Protein AF-A0A852LY44-F1 (afdb_monomer_lite)

pLDDT: mean 73.93, std 18.22, range [36.53, 95.44]

Radius of gyration: 17.6 Å; chains: 1; bounding box: 35×56×34 Å

Structure (mmCIF, N/CA/C/O backbone):
data_AF-A0A852LY44-F1
#
_entry.id   AF-A0A852LY44-F1
#
loop_
_atom_site.group_PDB
_atom_site.id
_atom_site.type_symbol
_atom_site.label_atom_id
_atom_site.label_alt_id
_atom_site.label_comp_id
_atom_site.label_asym_id
_atom_site.label_entity_id
_atom_site.label_seq_id
_atom_site.pdbx_PDB_ins_code
_atom_site.Cartn_x
_atom_site.Cartn_y
_atom_site.Cartn_z
_atom_site.occupancy
_atom_site.B_iso_or_equiv
_atom_site.auth_seq_id
_atom_site.auth_comp_id
_atom_site.auth_asym_id
_atom_site.auth_atom_id
_atom_site.pdbx_PDB_model_num
ATOM 1 N N . THR A 1 1 ? 17.778 18.674 1.835 1.00 42.91 1 THR A N 1
ATOM 2 C CA . THR A 1 1 ? 18.190 17.299 1.497 1.00 42.91 1 THR A CA 1
ATOM 3 C C . THR A 1 1 ? 17.065 16.648 0.733 1.00 42.91 1 THR A C 1
ATOM 5 O O . THR A 1 1 ? 15.964 16.559 1.259 1.00 42.91 1 THR A O 1
ATOM 8 N N . TRP A 1 2 ? 17.324 16.359 -0.539 1.00 36.53 2 TRP A N 1
ATOM 9 C CA . TRP A 1 2 ? 16.391 15.842 -1.542 1.00 36.53 2 TRP A CA 1
ATOM 10 C C . TRP A 1 2 ? 15.726 14.538 -1.057 1.00 36.53 2 TRP A C 1
ATOM 12 O O . TRP A 1 2 ? 16.407 13.697 -0.472 1.00 36.53 2 TRP A O 1
ATOM 22 N N . ARG A 1 3 ? 14.400 14.409 -1.212 1.00 42.44 3 ARG A N 1
ATOM 23 C CA . ARG A 1 3 ? 13.598 13.264 -0.727 1.00 42.44 3 ARG A CA 1
ATOM 24 C C . ARG A 1 3 ? 13.373 12.176 -1.788 1.00 42.44 3 ARG A C 1
ATOM 26 O O . ARG A 1 3 ? 12.535 11.305 -1.584 1.00 42.44 3 ARG A O 1
ATOM 33 N N . ASP A 1 4 ? 14.156 12.167 -2.859 1.00 56.81 4 ASP A N 1
ATOM 34 C CA . ASP A 1 4 ? 14.191 11.069 -3.830 1.00 56.81 4 ASP A CA 1
ATOM 35 C C . ASP A 1 4 ? 15.088 9.921 -3.343 1.00 56.81 4 ASP A C 1
ATOM 37 O O . ASP A 1 4 ? 16.225 9.770 -3.784 1.00 56.81 4 ASP A O 1
ATOM 41 N N . ALA A 1 5 ? 14.617 9.109 -2.391 1.00 62.53 5 ALA A N 1
ATOM 42 C CA . ALA A 1 5 ? 15.386 7.930 -1.961 1.00 62.53 5 ALA A CA 1
ATOM 43 C C . ALA A 1 5 ? 14.561 6.684 -1.611 1.00 62.53 5 ALA A C 1
ATOM 45 O O . ALA A 1 5 ? 15.145 5.629 -1.364 1.00 62.53 5 ALA A O 1
ATOM 46 N N . PHE A 1 6 ? 13.227 6.764 -1.572 1.00 75.19 6 PHE A N 1
ATOM 47 C CA . PHE A 1 6 ? 12.412 5.650 -1.088 1.00 75.19 6 PHE A CA 1
ATOM 48 C C . PHE A 1 6 ? 11.620 5.004 -2.214 1.00 75.19 6 PHE A C 1
ATOM 50 O O . PHE A 1 6 ? 10.802 5.637 -2.873 1.00 75.19 6 PHE A O 1
ATOM 57 N N . LYS A 1 7 ? 11.873 3.710 -2.396 1.00 84.31 7 LYS A N 1
ATOM 58 C CA . LYS A 1 7 ? 11.099 2.835 -3.269 1.00 84.31 7 LYS A CA 1
ATOM 59 C C . LYS A 1 7 ? 9.624 2.786 -2.822 1.00 84.31 7 LYS A C 1
ATOM 61 O O . LYS A 1 7 ? 9.387 2.846 -1.611 1.00 84.31 7 LYS A O 1
ATOM 66 N N . PRO A 1 8 ? 8.641 2.654 -3.732 1.00 87.50 8 PRO A N 1
ATOM 67 C CA . PRO A 1 8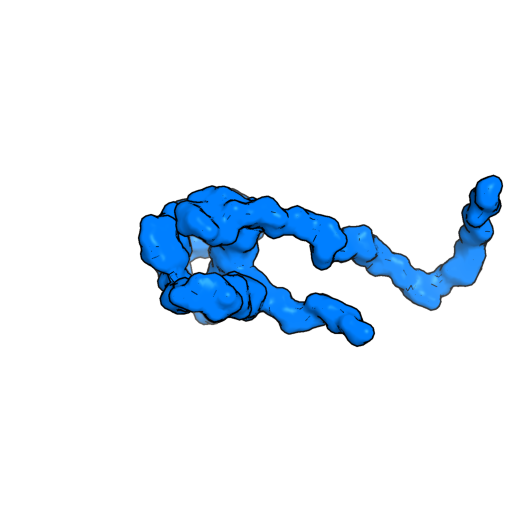 ? 7.230 2.469 -3.383 1.00 87.50 8 PRO A CA 1
ATOM 68 C C . PRO A 1 8 ? 6.976 1.484 -2.231 1.00 87.50 8 PRO A C 1
ATOM 70 O O . PRO A 1 8 ? 6.234 1.813 -1.305 1.00 87.50 8 PRO A O 1
ATOM 73 N N . THR A 1 9 ? 7.648 0.330 -2.208 1.00 90.31 9 THR A N 1
ATOM 74 C CA . THR A 1 9 ? 7.530 -0.645 -1.104 1.00 90.31 9 THR A CA 1
ATOM 75 C C . THR A 1 9 ? 7.960 -0.069 0.248 1.00 90.31 9 THR A C 1
ATOM 77 O O . THR A 1 9 ? 7.300 -0.298 1.261 1.00 90.31 9 THR A O 1
ATOM 80 N N . GLN A 1 10 ? 9.036 0.722 0.275 1.00 89.12 10 GLN A N 1
ATOM 81 C CA . GLN A 1 10 ? 9.545 1.398 1.474 1.00 89.12 10 GLN A CA 1
ATOM 82 C C . GLN A 1 10 ? 8.599 2.506 1.944 1.00 89.12 10 GLN A C 1
ATOM 84 O O . GLN A 1 10 ? 8.418 2.701 3.149 1.00 89.12 10 GLN A O 1
ATOM 89 N N . ILE A 1 11 ? 7.986 3.231 1.003 1.00 88.31 11 ILE A N 1
ATOM 90 C CA . ILE A 1 11 ? 6.979 4.250 1.313 1.00 88.31 11 ILE A CA 1
ATOM 91 C C . ILE A 1 11 ? 5.753 3.578 1.938 1.00 88.31 11 ILE A C 1
ATOM 93 O O . ILE A 1 11 ? 5.294 4.024 2.990 1.00 88.31 11 ILE A O 1
ATOM 97 N N . LEU A 1 12 ? 5.256 2.489 1.341 1.00 90.44 12 LEU A N 1
ATOM 98 C CA . LEU A 1 12 ? 4.101 1.754 1.854 1.00 90.44 12 LEU A CA 1
ATOM 99 C C . LEU A 1 12 ? 4.379 1.126 3.228 1.00 90.44 12 LEU A C 1
ATOM 101 O O . LEU A 1 12 ? 3.545 1.236 4.123 1.00 90.44 12 LEU A O 1
ATOM 105 N N . ASP A 1 13 ? 5.561 0.545 3.442 1.00 91.56 13 ASP A N 1
ATOM 106 C CA . ASP A 1 13 ? 5.983 0.030 4.753 1.00 91.56 13 ASP A CA 1
ATOM 107 C C . ASP A 1 13 ? 6.032 1.142 5.816 1.00 91.56 13 ASP A C 1
ATOM 109 O O . ASP A 1 13 ? 5.464 1.007 6.903 1.00 91.56 13 ASP A O 1
ATOM 113 N N . SER A 1 14 ? 6.633 2.287 5.479 1.00 89.31 14 SER A N 1
ATOM 114 C CA . SER A 1 14 ? 6.689 3.452 6.369 1.00 89.31 14 SER A CA 1
ATOM 115 C C . SER A 1 14 ? 5.292 3.978 6.705 1.00 89.31 14 SER A C 1
ATOM 117 O O . SER A 1 14 ? 5.029 4.388 7.839 1.00 89.31 14 SER A O 1
ATOM 119 N N . LEU A 1 15 ? 4.384 3.950 5.729 1.00 89.12 15 LEU A N 1
ATOM 120 C CA . LEU A 1 15 ? 2.998 4.358 5.896 1.00 89.12 15 LEU A CA 1
ATOM 121 C C . LEU A 1 15 ? 2.232 3.394 6.808 1.00 89.12 15 LEU A C 1
ATOM 123 O O . LEU A 1 15 ? 1.527 3.852 7.707 1.00 89.12 15 LEU A O 1
ATOM 127 N N . CYS A 1 16 ? 2.421 2.083 6.643 1.00 91.50 16 CYS A N 1
ATOM 128 C CA . CYS A 1 16 ? 1.843 1.076 7.532 1.00 91.50 16 CYS A CA 1
ATOM 129 C C . CYS A 1 16 ? 2.334 1.283 8.972 1.00 91.50 16 CYS A C 1
ATOM 131 O O . CYS A 1 16 ? 1.524 1.431 9.885 1.00 91.50 16 CYS A O 1
ATOM 133 N N . LYS A 1 17 ? 3.651 1.434 9.169 1.00 90.19 17 LYS A N 1
ATOM 134 C CA . LYS A 1 17 ? 4.258 1.697 10.486 1.00 90.19 17 LYS A CA 1
ATOM 135 C C . LYS A 1 17 ? 3.708 2.958 11.150 1.00 90.19 17 LYS A C 1
ATOM 137 O O . LYS A 1 17 ? 3.349 2.922 12.326 1.00 90.19 17 LYS A O 1
ATOM 142 N N . LYS A 1 18 ? 3.602 4.065 10.406 1.00 88.06 18 LYS A N 1
ATOM 143 C CA . LYS A 1 18 ? 3.086 5.346 10.918 1.00 88.06 18 LYS A CA 1
ATOM 144 C C . LYS A 1 18 ? 1.638 5.245 11.407 1.00 88.06 18 LYS A C 1
ATOM 146 O O . LYS A 1 18 ? 1.276 5.924 12.360 1.00 88.06 18 LYS A O 1
ATOM 151 N N . ASN A 1 19 ? 0.836 4.403 10.762 1.00 87.75 19 ASN A N 1
ATOM 152 C CA . ASN A 1 19 ? -0.567 4.178 11.106 1.00 87.75 19 ASN A CA 1
ATOM 153 C C . ASN A 1 19 ? -0.773 2.979 12.054 1.00 87.75 19 ASN A C 1
ATOM 155 O O . ASN A 1 19 ? -1.913 2.597 12.303 1.00 87.75 19 ASN A O 1
ATOM 159 N N . SER A 1 20 ? 0.310 2.387 12.580 1.00 91.69 20 SER A N 1
ATOM 160 C CA . SER A 1 20 ? 0.274 1.177 13.419 1.00 91.69 20 SER A CA 1
ATOM 161 C C . SER A 1 20 ? -0.433 -0.014 12.755 1.00 91.69 20 SER A C 1
ATOM 163 O O . SER A 1 20 ? -1.071 -0.821 13.427 1.00 91.69 20 SER A O 1
ATOM 165 N N . LEU A 1 21 ?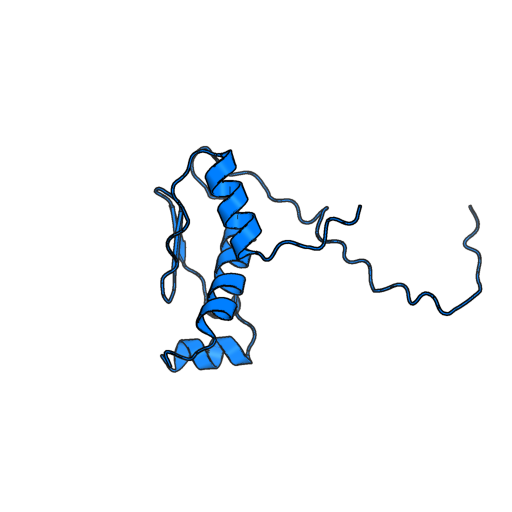 -0.301 -0.123 11.434 1.00 91.31 21 LEU A N 1
ATOM 166 C CA . LEU A 1 21 ? -0.825 -1.221 10.629 1.00 91.31 21 LEU A CA 1
ATOM 167 C C . LEU A 1 21 ? 0.223 -2.334 10.476 1.00 91.31 21 LEU A C 1
ATOM 169 O O . LEU A 1 21 ? 1.427 -2.046 10.473 1.00 91.31 21 LEU A O 1
ATOM 173 N N . PRO A 1 22 ? -0.206 -3.597 10.301 1.00 92.94 22 PRO A N 1
ATOM 174 C CA . PRO A 1 22 ? 0.693 -4.670 9.893 1.00 92.94 22 PRO A CA 1
ATOM 175 C C . PRO A 1 22 ? 1.338 -4.364 8.532 1.00 92.94 22 PRO A C 1
ATOM 177 O O . PRO A 1 22 ? 0.792 -3.611 7.723 1.00 92.94 22 PRO A O 1
ATOM 180 N N . ALA A 1 23 ? 2.502 -4.966 8.278 1.00 92.38 23 ALA A N 1
ATOM 181 C CA . ALA A 1 23 ? 3.171 -4.855 6.985 1.00 92.38 23 ALA A CA 1
ATOM 182 C C . ALA A 1 23 ? 2.266 -5.364 5.849 1.00 92.38 23 ALA A C 1
ATOM 184 O O . ALA A 1 23 ? 1.498 -6.311 6.034 1.00 92.38 23 ALA A O 1
ATOM 185 N N . ALA A 1 24 ? 2.373 -4.730 4.680 1.00 93.88 24 ALA A N 1
ATOM 186 C CA . ALA A 1 24 ? 1.607 -5.114 3.502 1.00 93.88 24 ALA A CA 1
ATOM 187 C C . ALA A 1 24 ? 1.968 -6.541 3.047 1.00 93.88 24 ALA A C 1
ATOM 189 O O . ALA A 1 24 ? 3.145 -6.878 2.911 1.00 93.88 24 ALA A O 1
ATOM 190 N N . ASP A 1 25 ? 0.950 -7.363 2.796 1.00 94.00 25 ASP A N 1
ATOM 191 C CA . ASP A 1 25 ? 1.091 -8.725 2.277 1.00 94.00 25 ASP A CA 1
ATOM 192 C C . ASP A 1 25 ? 0.973 -8.683 0.751 1.00 94.00 25 ASP A C 1
ATOM 194 O O . ASP A 1 25 ? -0.105 -8.425 0.206 1.00 94.00 25 ASP A O 1
ATOM 198 N N . TYR A 1 26 ? 2.095 -8.891 0.064 1.00 91.19 26 TYR A N 1
ATOM 199 C CA . TYR A 1 26 ? 2.166 -8.881 -1.395 1.00 91.19 26 TYR A CA 1
ATOM 200 C C . TYR A 1 26 ? 1.869 -10.272 -1.941 1.00 91.19 26 TYR A C 1
ATOM 202 O O . TYR A 1 26 ? 2.611 -11.229 -1.720 1.00 91.19 26 TYR A O 1
ATOM 210 N N . ARG A 1 27 ? 0.790 -10.381 -2.710 1.00 88.69 27 ARG A N 1
ATOM 211 C CA . ARG A 1 27 ? 0.415 -11.598 -3.431 1.00 88.69 27 ARG A CA 1
ATOM 212 C C . ARG A 1 27 ? 0.581 -11.377 -4.924 1.00 88.69 27 ARG A C 1
ATOM 214 O O . ARG A 1 27 ? 0.994 -10.310 -5.374 1.00 88.69 27 ARG A O 1
ATOM 221 N N . ARG A 1 28 ? 0.302 -12.411 -5.717 1.00 82.69 28 ARG A N 1
ATOM 222 C CA . ARG A 1 28 ? 0.501 -12.369 -7.173 1.00 82.69 28 ARG A CA 1
ATOM 223 C C . ARG A 1 28 ? -0.298 -11.238 -7.840 1.00 82.69 28 ARG A C 1
ATOM 225 O O . ARG A 1 28 ? 0.270 -10.484 -8.618 1.00 82.69 28 ARG A O 1
ATOM 232 N N . GLU A 1 29 ? -1.576 -11.105 -7.495 1.00 86.00 29 GLU A N 1
ATOM 233 C CA . GLU A 1 29 ? -2.526 -10.186 -8.152 1.00 86.00 29 GLU A CA 1
ATOM 234 C C . GLU A 1 29 ? -3.135 -9.163 -7.183 1.00 86.00 29 GLU A C 1
ATOM 236 O O . GLU A 1 29 ? -3.984 -8.355 -7.554 1.00 86.00 29 GLU A O 1
ATOM 241 N N . GLU A 1 30 ? -2.735 -9.196 -5.914 1.00 91.44 30 GLU A N 1
ATOM 242 C CA . GLU A 1 30 ? -3.310 -8.338 -4.886 1.00 91.44 30 GLU A CA 1
ATOM 243 C C . GLU A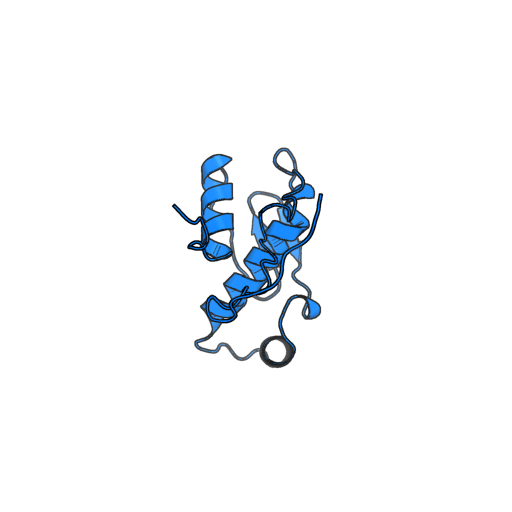 1 30 ? -2.282 -7.962 -3.822 1.00 91.44 30 GLU A C 1
ATOM 245 O O . GLU A 1 30 ? -1.294 -8.665 -3.608 1.00 91.44 30 GLU A O 1
ATOM 250 N N . VAL A 1 31 ? -2.547 -6.856 -3.135 1.00 94.44 31 VAL A N 1
ATOM 251 C CA . VAL A 1 31 ? -1.843 -6.466 -1.915 1.00 94.44 31 VAL A CA 1
ATOM 252 C C . VAL A 1 31 ? -2.864 -6.300 -0.811 1.00 94.44 31 VAL A C 1
ATOM 254 O O . VAL A 1 31 ? -3.852 -5.579 -0.971 1.00 94.44 31 VAL A O 1
ATOM 257 N N . LYS A 1 32 ? -2.628 -6.950 0.324 1.00 95.44 32 LYS A N 1
ATOM 258 C CA . LYS A 1 32 ? -3.454 -6.771 1.513 1.00 95.44 32 LYS A CA 1
ATOM 259 C C . LYS A 1 32 ? -2.753 -5.837 2.491 1.00 95.44 32 LYS A C 1
ATOM 261 O O . LYS A 1 32 ? -1.622 -6.091 2.895 1.00 95.44 32 LYS A O 1
ATOM 266 N N . VAL A 1 33 ? -3.456 -4.787 2.902 1.00 94.75 33 VAL A N 1
ATOM 267 C CA . VAL A 1 33 ? -3.037 -3.884 3.977 1.00 94.75 33 VAL A CA 1
ATOM 268 C C . VAL A 1 33 ? -4.118 -3.908 5.044 1.00 94.75 33 VAL A C 1
ATOM 270 O O . VAL A 1 33 ? -5.243 -3.469 4.808 1.00 94.75 33 VAL A O 1
ATOM 273 N N . ASP A 1 34 ? -3.782 -4.453 6.212 1.00 91.69 34 ASP A N 1
ATOM 274 C CA . ASP A 1 34 ? -4.726 -4.644 7.316 1.00 91.69 34 ASP A CA 1
ATOM 275 C C . ASP A 1 34 ? -6.004 -5.392 6.866 1.00 91.69 34 ASP A C 1
ATOM 277 O O . ASP A 1 34 ? -5.915 -6.547 6.438 1.00 91.69 34 ASP A O 1
ATOM 281 N N . ASN A 1 35 ? -7.183 -4.763 6.914 1.00 89.38 35 ASN A N 1
ATOM 282 C CA . ASN A 1 35 ? -8.449 -5.344 6.458 1.00 89.38 35 ASN A CA 1
ATOM 283 C C . ASN A 1 35 ? -8.860 -4.956 5.017 1.00 89.38 35 ASN A C 1
ATOM 285 O O . ASN A 1 35 ? -9.952 -5.307 4.569 1.00 89.38 35 ASN A O 1
ATOM 289 N N . LYS A 1 36 ? -8.015 -4.234 4.269 1.00 92.69 36 LYS A N 1
ATOM 290 C CA . LYS A 1 36 ? -8.271 -3.845 2.871 1.00 92.69 36 LYS A CA 1
ATOM 291 C C . LYS A 1 36 ? -7.426 -4.694 1.921 1.00 92.69 36 LYS A C 1
ATOM 293 O O . LYS A 1 36 ? -6.232 -4.891 2.131 1.00 92.69 36 LYS A O 1
ATOM 298 N N . ILE A 1 37 ? -8.056 -5.175 0.852 1.00 95.25 37 ILE A N 1
ATOM 299 C CA . ILE A 1 37 ? -7.394 -5.886 -0.246 1.00 95.25 37 ILE A CA 1
ATOM 300 C C . ILE A 1 37 ? -7.464 -5.004 -1.492 1.00 95.25 37 ILE A C 1
ATOM 302 O O . ILE A 1 37 ? -8.554 -4.621 -1.924 1.00 95.25 37 ILE A O 1
ATOM 306 N N . PHE A 1 38 ? -6.305 -4.701 -2.065 1.00 93.38 38 PHE A N 1
ATOM 307 C CA . PHE A 1 38 ? -6.153 -3.998 -3.332 1.00 93.38 38 PHE A CA 1
ATOM 308 C C . PHE A 1 38 ? -5.894 -5.020 -4.428 1.00 93.38 38 PHE A C 1
ATOM 310 O O . PHE A 1 38 ? -4.847 -5.661 -4.437 1.00 93.38 38 PHE A O 1
ATOM 317 N N . LYS A 1 39 ? -6.843 -5.180 -5.351 1.00 93.44 39 LYS A N 1
ATOM 318 C CA . LYS A 1 39 ? -6.639 -5.990 -6.556 1.00 93.44 39 LYS A CA 1
ATOM 319 C C . LYS A 1 39 ? -5.829 -5.161 -7.542 1.00 93.44 39 LYS A C 1
ATOM 321 O O . LYS A 1 39 ? -6.309 -4.114 -7.967 1.00 93.44 39 LYS A O 1
ATOM 326 N N . VAL A 1 40 ? -4.615 -5.607 -7.849 1.00 90.12 40 VAL A N 1
ATOM 327 C CA . VAL A 1 40 ? -3.690 -4.893 -8.729 1.00 90.12 40 VAL A CA 1
ATOM 328 C C . VAL A 1 40 ? -3.930 -5.384 -10.157 1.00 90.12 40 VAL A C 1
ATOM 330 O O . VAL A 1 40 ? -3.628 -6.541 -10.459 1.00 90.12 40 VAL A O 1
ATOM 333 N N . PRO A 1 41 ? -4.503 -4.552 -11.039 1.00 87.31 41 PRO A N 1
ATOM 334 C CA . PRO A 1 41 ? -4.765 -4.956 -12.409 1.00 87.31 41 PRO A CA 1
ATOM 335 C C . PRO A 1 41 ? -3.454 -5.084 -13.207 1.00 87.31 41 PRO A C 1
ATOM 337 O O . PRO A 1 41 ? -2.462 -4.428 -12.885 1.00 87.31 41 PRO A O 1
ATOM 340 N N . PRO A 1 42 ? -3.426 -5.888 -14.286 1.00 80.56 42 PRO A N 1
ATOM 341 C CA . PRO A 1 42 ? -2.234 -6.047 -15.121 1.00 80.56 42 PRO A CA 1
ATOM 342 C C . PRO A 1 42 ? -1.794 -4.737 -15.796 1.00 80.56 42 PRO A C 1
ATOM 344 O O . PRO A 1 42 ? -0.620 -4.591 -16.113 1.00 80.56 42 PRO A O 1
ATOM 347 N N . GLU A 1 43 ? -2.708 -3.780 -15.980 1.00 82.19 43 GLU A N 1
ATOM 348 C CA . GLU A 1 43 ? -2.417 -2.434 -16.498 1.00 82.19 43 GLU A CA 1
ATOM 349 C C . GLU A 1 43 ? -1.596 -1.558 -15.536 1.00 82.19 43 GLU A C 1
ATOM 351 O O . GLU A 1 43 ? -1.022 -0.562 -15.964 1.00 82.19 43 GLU A O 1
ATOM 356 N N . ALA A 1 44 ? -1.492 -1.935 -14.254 1.00 81.62 44 ALA A N 1
ATOM 357 C CA . ALA A 1 44 ? -0.620 -1.263 -13.289 1.00 81.62 44 ALA A CA 1
ATOM 358 C C . ALA A 1 44 ? 0.868 -1.627 -13.469 1.00 81.62 44 ALA A C 1
ATOM 360 O O . ALA A 1 44 ? 1.735 -1.056 -12.807 1.00 81.62 44 ALA A O 1
ATOM 361 N N . PHE A 1 45 ? 1.172 -2.579 -14.355 1.00 80.81 45 PHE A N 1
ATOM 362 C CA . PHE A 1 45 ? 2.525 -3.012 -14.683 1.00 80.81 45 PHE A CA 1
ATOM 363 C C . PHE A 1 45 ? 2.925 -2.496 -16.074 1.00 80.81 45 PHE A C 1
ATOM 365 O O . PHE A 1 45 ? 2.079 -2.431 -16.969 1.00 80.81 45 PHE A O 1
ATOM 372 N N . PRO A 1 46 ? 4.212 -2.180 -16.314 1.00 76.38 46 PRO A N 1
ATOM 373 C CA . PRO A 1 46 ? 4.696 -1.871 -17.657 1.00 76.38 46 PRO A CA 1
ATOM 374 C C . PRO A 1 46 ? 4.462 -3.064 -18.593 1.00 76.38 46 PRO A C 1
ATOM 376 O O . PRO A 1 46 ? 4.439 -4.211 -18.147 1.00 76.38 46 PRO A O 1
ATOM 379 N N . GLU A 1 47 ? 4.313 -2.812 -19.895 1.00 72.31 47 GLU A N 1
ATOM 380 C CA . GLU A 1 47 ? 3.898 -3.816 -20.894 1.00 72.31 47 GLU A CA 1
ATOM 381 C C . GLU A 1 47 ? 4.743 -5.108 -20.838 1.00 72.31 47 GLU A C 1
ATOM 383 O O . GLU A 1 47 ? 4.219 -6.224 -20.875 1.00 72.31 47 GLU A O 1
ATOM 388 N N . GLU A 1 48 ? 6.052 -4.967 -20.616 1.00 66.06 48 GLU A N 1
ATOM 389 C CA . GLU A 1 48 ? 6.996 -6.072 -20.411 1.00 66.06 48 GLU A CA 1
ATOM 390 C C . GLU A 1 48 ? 6.729 -6.915 -19.148 1.00 66.06 48 GLU A C 1
ATOM 392 O O . GLU A 1 48 ? 6.939 -8.129 -19.138 1.00 66.06 48 GLU A O 1
ATOM 397 N N . ALA A 1 49 ? 6.276 -6.299 -18.056 1.00 65.81 49 ALA A N 1
ATOM 398 C CA . ALA A 1 49 ? 5.945 -6.962 -16.797 1.00 65.81 49 ALA A CA 1
ATOM 399 C C . ALA A 1 49 ? 4.519 -7.527 -16.824 1.00 65.81 49 ALA A C 1
ATOM 401 O O . ALA A 1 49 ? 4.296 -8.640 -16.351 1.00 65.81 49 ALA A O 1
ATOM 402 N N . ALA A 1 50 ? 3.580 -6.850 -17.487 1.00 65.75 50 ALA A N 1
ATOM 403 C CA . ALA A 1 50 ? 2.221 -7.343 -17.688 1.00 65.75 50 ALA A CA 1
ATOM 404 C C . ALA A 1 50 ? 2.203 -8.689 -18.441 1.00 65.75 50 ALA A C 1
ATOM 406 O O . ALA A 1 50 ? 1.481 -9.618 -18.065 1.00 65.75 50 ALA A O 1
ATOM 407 N N . VAL A 1 51 ? 3.052 -8.845 -19.468 1.00 62.59 51 VAL A N 1
ATOM 408 C CA . VAL A 1 51 ? 3.202 -10.118 -20.199 1.00 62.59 51 VAL A CA 1
ATOM 409 C C . VAL A 1 51 ? 3.820 -11.213 -19.319 1.00 62.59 51 VAL A C 1
ATOM 411 O O . VAL A 1 51 ? 3.395 -12.368 -19.409 1.00 62.59 51 VAL A O 1
ATOM 414 N N . ARG A 1 52 ? 4.783 -10.876 -18.447 1.00 63.22 52 ARG A N 1
ATOM 415 C CA . ARG A 1 52 ? 5.394 -11.815 -17.482 1.00 63.22 52 ARG A CA 1
ATOM 416 C C . ARG A 1 52 ? 4.389 -12.291 -16.435 1.00 63.22 52 ARG A C 1
ATOM 418 O O . ARG A 1 52 ? 4.264 -13.498 -16.230 1.00 63.22 52 ARG A O 1
ATOM 425 N N . ASN A 1 53 ? 3.612 -11.372 -15.863 1.00 59.81 53 ASN A N 1
ATOM 426 C CA . ASN A 1 53 ? 2.560 -11.686 -14.898 1.00 59.81 53 ASN A CA 1
ATOM 427 C C . ASN A 1 53 ? 1.520 -12.640 -15.520 1.00 59.81 53 ASN A C 1
ATOM 429 O O . ASN A 1 53 ? 1.222 -13.704 -14.973 1.00 59.81 53 ASN A O 1
ATOM 433 N N . LYS A 1 54 ? 1.094 -12.364 -16.762 1.00 60.94 54 LYS A N 1
ATOM 434 C CA . LYS A 1 54 ? 0.173 -13.234 -17.515 1.00 60.94 54 LYS A CA 1
ATOM 435 C C . LYS A 1 54 ? 0.732 -14.637 -17.781 1.00 60.94 54 LYS A C 1
ATOM 437 O O . LYS A 1 54 ? -0.028 -15.602 -17.850 1.00 60.94 54 LYS A O 1
ATOM 442 N N . ARG A 1 55 ? 2.053 -14.762 -17.945 1.00 60.94 55 ARG A N 1
ATOM 443 C CA . ARG A 1 55 ? 2.744 -16.040 -18.184 1.00 60.94 55 ARG A CA 1
ATOM 444 C C . ARG A 1 55 ? 3.022 -16.836 -16.904 1.00 60.94 55 ARG A C 1
ATOM 446 O O . ARG A 1 55 ? 3.508 -17.955 -17.021 1.00 60.94 55 ARG A O 1
ATOM 453 N N . GLN A 1 56 ? 2.681 -16.313 -15.720 1.00 56.75 56 GLN A N 1
ATOM 454 C CA . GLN A 1 56 ? 2.855 -16.988 -14.422 1.00 56.75 56 GLN A CA 1
ATOM 455 C C . GLN A 1 56 ? 4.286 -17.496 -14.181 1.00 56.75 56 GLN A C 1
ATOM 457 O O . GLN A 1 56 ? 4.489 -18.522 -13.530 1.00 56.75 56 GLN A O 1
ATOM 462 N N . VAL A 1 57 ? 5.286 -16.791 -14.710 1.00 59.31 57 VAL A N 1
ATOM 463 C CA . VAL A 1 57 ? 6.691 -17.126 -14.472 1.00 59.31 57 VAL A CA 1
ATOM 464 C C . VAL A 1 57 ? 7.113 -16.533 -13.130 1.00 59.31 57 VAL A C 1
ATOM 466 O O . VAL A 1 57 ? 7.087 -15.320 -12.944 1.00 59.31 57 VAL A O 1
ATOM 469 N N . ALA A 1 58 ? 7.440 -17.396 -12.166 1.00 54.94 58 ALA A N 1
ATOM 470 C CA . ALA A 1 58 ? 8.081 -16.986 -10.921 1.00 54.94 58 ALA A CA 1
ATOM 471 C C . ALA A 1 58 ? 9.548 -16.669 -11.238 1.00 54.94 58 ALA A C 1
ATOM 473 O O . ALA A 1 58 ? 10.400 -17.553 -11.210 1.00 54.94 58 ALA A O 1
ATOM 474 N N . ASP A 1 59 ? 9.793 -15.433 -11.657 1.00 56.06 59 ASP A N 1
ATOM 475 C CA . ASP A 1 59 ? 11.107 -14.931 -12.044 1.00 56.06 59 ASP A CA 1
ATOM 476 C C . ASP A 1 59 ? 11.766 -14.164 -10.887 1.00 56.06 59 ASP A C 1
ATOM 478 O O . ASP A 1 59 ? 11.096 -13.673 -9.974 1.00 56.06 59 ASP A O 1
ATOM 482 N N . GLU A 1 60 ? 13.089 -14.026 -10.950 1.00 58.12 60 GLU A N 1
ATOM 483 C CA . GLU A 1 60 ? 13.939 -13.319 -9.978 1.00 58.12 60 GLU A CA 1
ATOM 484 C C . GLU A 1 60 ? 13.534 -11.842 -9.780 1.00 58.12 60 GLU A C 1
ATOM 486 O O . GLU A 1 60 ? 13.923 -11.191 -8.810 1.00 58.12 60 GLU A O 1
ATOM 491 N N . ASN A 1 61 ? 12.699 -11.317 -10.677 1.00 60.38 61 ASN A N 1
ATOM 492 C CA . ASN A 1 61 ? 12.184 -9.957 -10.687 1.00 60.38 61 ASN A CA 1
ATOM 493 C C . ASN A 1 61 ? 11.021 -9.687 -9.704 1.00 60.38 61 ASN A C 1
ATOM 495 O O . ASN A 1 61 ? 10.484 -8.580 -9.707 1.00 60.38 61 ASN A O 1
ATOM 499 N N . TRP A 1 62 ? 10.652 -10.638 -8.835 1.00 64.00 62 TRP A N 1
ATOM 500 C CA . TRP A 1 62 ? 9.551 -10.493 -7.862 1.00 64.00 62 TRP A CA 1
ATOM 501 C C . TRP A 1 62 ? 9.595 -9.171 -7.067 1.00 64.00 62 TRP A C 1
ATOM 503 O O . TRP A 1 62 ? 8.565 -8.539 -6.843 1.00 64.00 62 TRP A O 1
ATOM 513 N N . SER A 1 63 ? 10.792 -8.689 -6.707 1.00 67.12 63 SER A N 1
ATOM 514 C CA . SER A 1 63 ? 10.949 -7.400 -6.016 1.00 67.12 63 SER A CA 1
ATOM 515 C C . SER A 1 63 ? 10.522 -6.192 -6.850 1.00 67.12 63 SER A C 1
ATOM 517 O O . SER A 1 63 ? 10.062 -5.210 -6.284 1.00 67.12 63 SER A O 1
ATOM 519 N N . VAL A 1 64 ? 10.668 -6.234 -8.174 1.00 72.12 64 VAL A N 1
ATOM 520 C CA . VAL A 1 64 ? 10.221 -5.155 -9.065 1.00 72.12 64 VAL A CA 1
ATOM 521 C C . VAL A 1 64 ? 8.705 -5.208 -9.231 1.00 72.12 64 VAL A C 1
ATOM 523 O O . VAL A 1 64 ? 8.069 -4.160 -9.259 1.00 72.12 64 VAL A O 1
ATOM 526 N N . ASP A 1 65 ? 8.096 -6.394 -9.287 1.00 81.56 65 ASP A N 1
ATOM 527 C CA . ASP A 1 65 ? 6.634 -6.528 -9.287 1.00 81.56 65 ASP A CA 1
ATOM 528 C C . ASP A 1 65 ? 6.013 -5.956 -8.005 1.00 81.56 65 ASP A C 1
ATOM 530 O O . ASP A 1 65 ? 5.000 -5.257 -8.064 1.00 81.56 65 ASP A O 1
ATOM 534 N N . ASP A 1 66 ? 6.647 -6.179 -6.854 1.00 88.69 66 ASP A N 1
ATOM 535 C CA . ASP A 1 66 ? 6.190 -5.623 -5.580 1.00 88.69 66 ASP A CA 1
ATOM 536 C C . ASP A 1 66 ? 6.282 -4.087 -5.535 1.00 88.69 66 ASP A C 1
ATOM 538 O O . ASP A 1 66 ? 5.406 -3.452 -4.948 1.00 88.69 66 ASP A O 1
ATOM 542 N N . GLU A 1 67 ? 7.246 -3.464 -6.227 1.00 89.12 67 GLU A N 1
ATOM 543 C CA . GLU A 1 67 ? 7.278 -2.000 -6.384 1.00 89.12 67 GLU A CA 1
ATOM 544 C C . GLU A 1 67 ? 6.062 -1.465 -7.145 1.00 89.12 67 GLU A C 1
ATOM 546 O O . GLU A 1 67 ? 5.451 -0.484 -6.720 1.00 89.12 67 GLU A O 1
ATOM 551 N N . HIS A 1 68 ? 5.671 -2.120 -8.240 1.00 88.31 68 HIS A N 1
ATOM 552 C CA . HIS A 1 68 ? 4.503 -1.710 -9.027 1.00 88.31 68 HIS A CA 1
ATOM 553 C C . HIS A 1 68 ? 3.206 -1.890 -8.235 1.00 88.31 68 HIS A C 1
ATOM 555 O O . HIS A 1 68 ? 2.349 -1.005 -8.212 1.00 88.31 68 HIS A O 1
ATOM 561 N N . LYS A 1 69 ? 3.086 -3.006 -7.511 1.00 91.81 69 LYS A N 1
ATOM 562 C CA . LY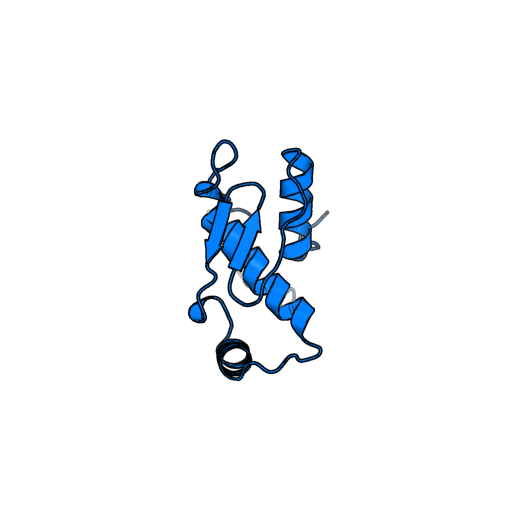S A 1 69 ? 1.950 -3.254 -6.621 1.00 91.81 69 LYS A CA 1
ATOM 563 C C . LYS A 1 69 ? 1.882 -2.231 -5.485 1.00 91.81 69 LYS A C 1
ATOM 565 O O . LYS A 1 69 ? 0.807 -1.710 -5.200 1.00 91.81 69 LYS A O 1
ATOM 570 N N . ALA A 1 70 ? 3.011 -1.917 -4.850 1.00 91.69 70 ALA A N 1
ATOM 571 C CA . ALA A 1 70 ? 3.073 -0.910 -3.796 1.00 91.69 70 ALA A CA 1
ATOM 572 C C . ALA A 1 70 ? 2.682 0.474 -4.324 1.00 91.69 70 ALA A C 1
ATOM 574 O O . ALA A 1 70 ? 1.916 1.183 -3.676 1.00 91.69 70 ALA A O 1
ATOM 575 N N . LEU A 1 71 ? 3.160 0.841 -5.517 1.00 90.19 71 LEU A N 1
ATOM 576 C CA . LEU A 1 71 ? 2.796 2.095 -6.169 1.00 90.19 71 LEU A CA 1
ATOM 577 C C . LEU A 1 71 ? 1.285 2.186 -6.408 1.00 90.19 71 LEU A C 1
ATOM 579 O O . LEU A 1 71 ? 0.685 3.205 -6.069 1.00 90.19 71 LEU A O 1
ATOM 583 N N . TYR A 1 72 ? 0.669 1.112 -6.910 1.00 91.00 72 TYR A N 1
ATOM 584 C CA . TYR A 1 72 ? -0.781 1.041 -7.090 1.00 91.00 72 TYR A CA 1
ATOM 585 C C . TYR A 1 72 ? -1.525 1.252 -5.763 1.00 91.00 72 TYR A C 1
ATOM 587 O O . TYR A 1 72 ? -2.425 2.083 -5.675 1.00 91.00 72 TYR A O 1
ATOM 595 N N . VAL A 1 73 ? -1.108 0.574 -4.688 1.00 92.44 73 VAL A N 1
ATOM 596 C CA . VAL A 1 73 ? -1.708 0.763 -3.355 1.00 92.44 73 VAL A CA 1
ATOM 597 C C . VAL A 1 73 ? -1.568 2.203 -2.867 1.00 92.44 73 VAL A C 1
ATOM 599 O O . VAL A 1 73 ? -2.514 2.746 -2.308 1.00 92.44 73 VAL A O 1
ATOM 602 N N . LEU A 1 74 ? -0.414 2.839 -3.077 1.00 90.00 74 LEU A N 1
ATOM 603 C CA . LEU A 1 74 ? -0.198 4.232 -2.682 1.00 90.00 74 LEU A CA 1
ATOM 604 C C . LEU A 1 74 ? -1.116 5.186 -3.463 1.00 90.00 74 LEU A C 1
ATOM 606 O O . LEU A 1 74 ? -1.725 6.074 -2.871 1.00 90.00 74 LEU A O 1
ATOM 610 N N . GLN A 1 75 ? -1.282 4.981 -4.771 1.00 87.44 75 GLN A N 1
ATOM 611 C CA . GLN A 1 75 ? -2.209 5.774 -5.591 1.00 87.44 75 GLN A CA 1
ATOM 612 C C . GLN A 1 75 ? -3.668 5.620 -5.138 1.00 87.44 75 GLN A C 1
ATOM 614 O O . GLN A 1 75 ? -4.435 6.575 -5.207 1.00 87.44 75 GLN A O 1
ATOM 619 N N . HIS A 1 76 ? -4.020 4.442 -4.624 1.00 89.69 76 HIS A N 1
ATOM 620 C CA . HIS A 1 76 ? -5.359 4.090 -4.154 1.00 89.69 76 HIS A CA 1
ATOM 621 C C . HIS A 1 76 ? -5.510 4.157 -2.627 1.00 89.69 76 HIS A C 1
ATOM 623 O O . HIS A 1 76 ? -6.503 3.684 -2.069 1.00 89.69 76 HIS A O 1
ATOM 629 N N . TRP A 1 77 ? -4.549 4.759 -1.921 1.00 90.81 77 TRP A N 1
ATOM 630 C CA . TRP A 1 77 ? -4.527 4.749 -0.457 1.00 90.81 77 TRP A CA 1
ATOM 631 C C . TRP A 1 77 ? -5.768 5.402 0.159 1.00 90.81 77 TRP A C 1
ATOM 633 O O . TRP A 1 77 ? -6.197 5.008 1.240 1.00 90.81 77 TRP A O 1
ATOM 643 N N . GLU A 1 78 ? -6.389 6.356 -0.539 1.00 87.06 78 GLU A N 1
ATOM 644 C CA . GLU A 1 78 ? -7.640 6.997 -0.120 1.00 87.06 78 GLU A CA 1
ATOM 645 C C . GLU A 1 78 ? -8.796 6.014 0.121 1.00 87.06 78 GLU A C 1
ATOM 647 O O . GLU A 1 78 ? -9.706 6.317 0.887 1.00 87.06 78 GLU A O 1
ATOM 652 N N . GLU A 1 79 ? -8.728 4.805 -0.441 1.00 89.19 79 GLU A N 1
ATOM 653 C CA . GLU A 1 79 ? -9.711 3.748 -0.217 1.00 89.19 79 GLU A CA 1
ATOM 654 C C . GLU A 1 79 ? -9.522 2.966 1.100 1.00 89.19 79 GLU A C 1
ATOM 656 O O . GLU A 1 79 ? -10.305 2.051 1.388 1.00 89.19 79 GLU A O 1
ATOM 661 N N . MET A 1 80 ? -8.477 3.257 1.884 1.00 90.38 80 MET A N 1
ATOM 662 C CA . MET A 1 80 ? -8.231 2.590 3.164 1.00 90.38 80 MET A CA 1
ATOM 663 C C . MET A 1 80 ? -9.289 2.969 4.214 1.00 90.38 80 MET A C 1
ATOM 665 O O . MET A 1 80 ? -9.512 4.155 4.475 1.00 90.38 80 MET A O 1
ATOM 669 N N . PRO A 1 81 ? -9.895 1.992 4.910 1.00 84.81 81 PRO A N 1
ATOM 670 C CA . PRO A 1 81 ? -10.870 2.279 5.955 1.00 84.81 81 PRO A CA 1
ATOM 671 C C . PRO A 1 81 ? -10.186 2.926 7.167 1.00 84.81 81 PRO A C 1
ATOM 673 O O . PRO A 1 81 ? -9.323 2.318 7.784 1.00 84.81 81 PRO A O 1
ATOM 676 N N . GLY A 1 82 ? -10.556 4.162 7.513 1.00 83.44 82 GLY A N 1
ATOM 677 C CA . GLY A 1 82 ? -10.051 4.868 8.705 1.00 83.44 82 GLY A CA 1
ATOM 678 C C . GLY A 1 82 ? -8.646 5.478 8.582 1.00 83.44 82 GLY A C 1
ATOM 679 O O . GLY A 1 82 ? -8.293 6.331 9.390 1.00 83.44 82 GLY A O 1
ATOM 680 N N . TYR A 1 83 ? -7.882 5.101 7.553 1.00 83.50 83 TYR A N 1
ATOM 681 C CA . TYR A 1 83 ? -6.523 5.603 7.283 1.00 83.50 83 TYR A CA 1
ATOM 682 C C . TYR A 1 83 ? -6.385 6.236 5.898 1.00 83.50 83 TYR A C 1
ATOM 684 O O . TYR A 1 83 ? -5.320 6.758 5.565 1.00 83.50 83 TYR A O 1
ATOM 692 N N . GLY A 1 84 ? -7.435 6.145 5.078 1.00 79.75 84 GLY A N 1
ATOM 693 C CA . GLY A 1 84 ? -7.435 6.609 3.706 1.00 79.75 84 GLY A CA 1
ATOM 694 C C . GLY A 1 84 ? -7.435 8.122 3.630 1.00 79.75 84 GLY A C 1
ATOM 695 O O . GLY A 1 84 ? -8.311 8.805 4.155 1.00 79.75 84 GLY A O 1
ATOM 696 N N . TYR A 1 85 ? -6.427 8.645 2.953 1.00 79.56 85 TYR A N 1
ATOM 697 C CA . TYR A 1 85 ? -6.361 10.032 2.535 1.00 79.56 85 TYR A CA 1
ATOM 698 C C . TYR A 1 85 ? -5.671 10.086 1.183 1.00 79.56 85 TYR A C 1
ATOM 700 O O . 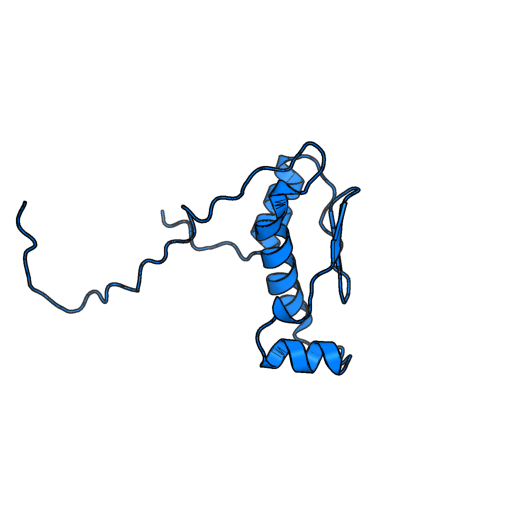TYR A 1 85 ? -4.871 9.210 0.844 1.00 79.56 85 TYR A O 1
ATOM 708 N N . LYS A 1 86 ? -5.980 11.123 0.406 1.00 73.81 86 LYS A N 1
ATOM 709 C CA . LYS A 1 86 ? -5.360 11.315 -0.898 1.00 73.81 86 LYS A CA 1
ATOM 710 C C . LYS A 1 86 ? -3.862 11.526 -0.710 1.00 73.81 86 LYS A C 1
ATOM 712 O O . LYS A 1 86 ? -3.435 12.563 -0.196 1.00 73.81 86 LYS A O 1
ATOM 717 N N . LEU A 1 87 ? -3.066 10.549 -1.138 1.00 71.44 87 LEU A N 1
ATOM 718 C CA . LEU A 1 87 ? -1.634 10.731 -1.330 1.00 71.44 87 LEU A CA 1
ATOM 719 C C . LEU A 1 87 ? -1.481 11.595 -2.582 1.00 71.44 87 LEU A C 1
ATOM 721 O O . LEU A 1 87 ? -1.379 11.099 -3.699 1.00 71.44 87 LEU A O 1
ATOM 725 N N . VAL A 1 88 ? -1.604 12.914 -2.403 1.00 58.47 88 VAL A N 1
ATOM 726 C CA . VAL A 1 88 ? -1.516 13.853 -3.520 1.00 58.47 88 VAL A CA 1
ATOM 727 C C . VAL A 1 88 ? -0.147 13.715 -4.189 1.00 58.47 88 VAL A C 1
ATOM 729 O O . VAL A 1 88 ? 0.876 13.773 -3.500 1.00 58.47 88 VAL A O 1
ATOM 732 N N . PRO A 1 89 ? -0.106 13.612 -5.527 1.00 55.72 89 PRO A N 1
ATOM 733 C CA . PRO A 1 89 ? 1.135 13.579 -6.289 1.00 55.72 89 PRO A CA 1
ATOM 734 C C . PRO A 1 89 ? 1.923 14.901 -6.249 1.00 55.72 89 PRO A C 1
ATOM 736 O O . PRO A 1 89 ? 2.913 15.015 -6.955 1.00 55.72 89 PRO A O 1
ATOM 739 N N . GLU A 1 90 ? 1.570 15.886 -5.411 1.00 50.31 90 GLU A N 1
ATOM 740 C CA . GLU A 1 90 ? 2.347 17.130 -5.244 1.00 50.31 90 GLU A CA 1
ATOM 741 C C . GLU A 1 90 ? 3.802 16.911 -4.777 1.00 50.31 90 GLU A C 1
ATOM 743 O O . GLU A 1 90 ? 4.600 17.838 -4.843 1.00 50.31 90 GLU A O 1
ATOM 748 N N . HIS A 1 91 ? 4.177 15.699 -4.347 1.00 49.88 91 HIS A N 1
ATOM 749 C CA . HIS A 1 91 ? 5.575 15.325 -4.080 1.00 49.88 91 HIS A CA 1
ATOM 750 C C . HIS A 1 91 ? 6.176 14.358 -5.112 1.00 49.88 91 HIS A C 1
ATOM 752 O O . HIS A 1 91 ? 7.322 13.944 -4.955 1.00 49.88 91 HIS A O 1
ATOM 758 N N . VAL A 1 92 ? 5.445 14.009 -6.175 1.00 47.62 92 VAL A N 1
ATOM 759 C CA . VAL A 1 92 ? 6.057 13.457 -7.387 1.00 47.62 92 VAL A CA 1
ATOM 760 C C . VAL A 1 92 ? 6.476 14.662 -8.210 1.00 47.62 92 VAL A C 1
ATOM 762 O O . VAL A 1 92 ? 5.725 15.191 -9.028 1.00 47.62 92 VAL A O 1
ATOM 765 N N . GLU A 1 93 ? 7.683 15.141 -7.922 1.00 48.22 93 GLU A N 1
ATOM 766 C CA . GLU A 1 93 ? 8.383 16.083 -8.776 1.00 48.22 93 GLU A CA 1
ATOM 767 C C . GLU A 1 93 ? 8.478 15.475 -10.186 1.00 48.22 93 GLU A C 1
ATOM 769 O O . GLU A 1 93 ? 9.442 14.800 -10.528 1.00 48.22 93 GLU A O 1
ATOM 774 N N . ILE A 1 94 ? 7.538 15.806 -11.071 1.00 48.19 94 ILE A N 1
ATOM 775 C CA . ILE A 1 94 ? 7.860 16.020 -12.486 1.00 48.19 94 ILE A CA 1
ATOM 776 C C . ILE A 1 94 ? 8.728 17.278 -12.578 1.00 48.19 94 ILE A C 1
ATOM 778 O O . ILE A 1 94 ? 8.390 18.260 -13.234 1.00 48.19 94 ILE A O 1
ATOM 782 N N . ARG A 1 95 ? 9.891 17.269 -11.921 1.00 46.12 95 ARG A N 1
ATOM 783 C CA . ARG A 1 95 ? 11.003 18.012 -12.480 1.00 46.12 95 ARG A CA 1
ATOM 784 C C . ARG A 1 95 ? 11.429 17.178 -13.671 1.00 46.12 95 ARG A C 1
ATOM 786 O O . ARG A 1 95 ? 12.222 16.254 -13.535 1.00 46.12 95 ARG A O 1
ATOM 793 N N . SER A 1 96 ? 10.885 17.505 -14.845 1.00 42.22 96 SER A N 1
ATOM 794 C CA . SER A 1 96 ? 11.646 17.336 -16.080 1.00 42.22 96 SER A CA 1
ATOM 795 C C . SER A 1 96 ? 13.071 17.733 -15.731 1.00 42.22 96 SER A C 1
ATOM 797 O O . SER A 1 96 ? 13.265 18.860 -15.272 1.00 42.22 96 SER A O 1
ATOM 799 N N . LEU A 1 97 ? 14.005 16.783 -15.799 1.00 44.34 97 LEU A N 1
ATOM 800 C CA . LEU A 1 97 ? 15.420 16.994 -15.524 1.00 44.34 97 LEU A CA 1
ATOM 801 C C . LEU A 1 97 ? 15.839 18.272 -16.25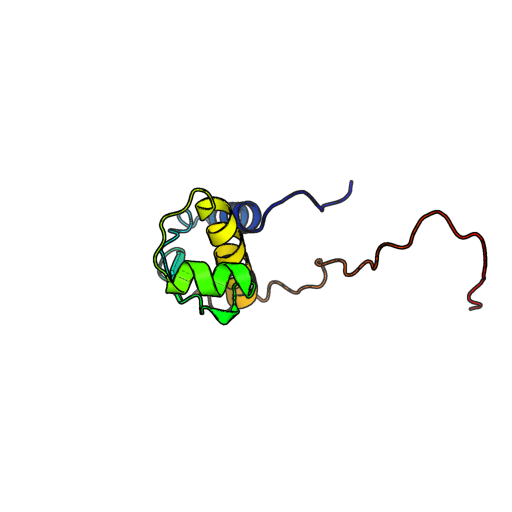9 1.00 44.34 97 LEU A C 1
ATOM 803 O O . LEU A 1 97 ? 16.050 18.258 -17.470 1.00 44.34 97 LEU A O 1
ATOM 807 N N . TYR A 1 98 ? 15.882 19.403 -15.552 1.00 42.28 98 TYR A N 1
ATOM 808 C CA . TYR A 1 98 ? 16.464 20.610 -16.100 1.00 42.28 98 TYR A CA 1
ATOM 809 C C . TYR A 1 98 ? 17.957 20.332 -16.097 1.00 42.28 98 TYR A C 1
ATOM 811 O O . TYR A 1 98 ? 18.614 20.345 -15.055 1.00 42.28 98 TYR A O 1
ATOM 819 N N . ASN A 1 99 ? 18.430 19.953 -17.277 1.00 45.03 99 ASN A N 1
ATOM 820 C CA . ASN A 1 99 ? 19.814 19.691 -17.596 1.00 45.03 99 ASN A CA 1
ATOM 821 C C . ASN A 1 99 ? 20.661 20.891 -17.122 1.00 45.03 99 ASN A C 1
ATOM 823 O O . ASN A 1 99 ? 20.418 22.008 -17.586 1.00 45.03 99 ASN A O 1
ATOM 827 N N . PRO A 1 100 ? 21.641 20.718 -16.218 1.00 45.06 100 PRO A N 1
ATOM 828 C CA . PRO A 1 100 ? 22.450 21.820 -15.685 1.00 45.06 100 PRO A CA 1
ATOM 829 C C . PRO A 1 100 ? 23.446 22.428 -16.700 1.00 45.06 100 PRO A C 1
ATOM 831 O O . PRO A 1 100 ? 24.385 23.108 -16.300 1.00 45.06 100 PRO A O 1
ATOM 834 N N . GLU A 1 101 ? 23.255 22.223 -18.008 1.00 46.94 101 GLU A N 1
ATOM 835 C CA . GLU A 1 101 ? 24.262 22.499 -19.045 1.00 46.94 101 GLU A CA 1
ATOM 836 C C . GLU A 1 101 ? 23.896 23.609 -20.044 1.00 46.94 101 GLU A C 1
ATOM 838 O O . GLU A 1 101 ? 24.683 23.867 -20.950 1.00 46.94 101 GLU A O 1
ATOM 843 N N . SER A 1 102 ? 22.748 24.288 -19.926 1.00 43.34 102 SER A N 1
ATOM 844 C CA . SER A 1 102 ? 22.390 25.350 -20.886 1.00 43.34 102 SER A CA 1
ATOM 845 C C . SER A 1 102 ? 22.265 26.723 -20.212 1.00 43.34 102 SER A C 1
ATOM 847 O O . SER A 1 102 ? 21.268 26.983 -19.531 1.00 43.34 102 SER A O 1
ATOM 849 N N . PRO A 1 103 ? 23.257 27.621 -20.366 1.00 50.91 103 PRO A N 1
ATOM 850 C CA . PRO A 1 103 ? 23.160 28.997 -19.899 1.00 50.91 103 PRO A CA 1
ATOM 851 C C . PRO A 1 103 ? 22.298 29.836 -20.860 1.00 50.91 103 PRO A C 1
ATOM 853 O O . PRO A 1 103 ? 22.572 29.905 -22.055 1.00 50.91 103 PRO A O 1
ATOM 856 N N . GLY A 1 104 ? 21.286 30.520 -20.316 1.00 48.88 104 GLY A N 1
ATOM 857 C CA . GLY A 1 104 ? 20.396 31.451 -21.031 1.00 48.88 104 GLY A CA 1
ATOM 858 C C . GLY A 1 104 ? 19.032 30.814 -21.323 1.00 48.88 104 GLY A C 1
ATOM 859 O O . GLY A 1 104 ? 18.966 29.726 -21.869 1.00 48.88 104 GLY A O 1
ATOM 860 N N . LEU A 1 105 ? 17.887 31.403 -20.990 1.00 46.81 105 LEU A N 1
ATOM 861 C CA . LEU A 1 105 ? 17.510 32.806 -21.091 1.00 46.81 105 LEU A CA 1
ATOM 862 C C . LEU A 1 105 ? 16.428 33.151 -20.055 1.00 46.81 105 LEU A C 1
ATOM 864 O O . LEU A 1 105 ? 15.661 32.305 -19.606 1.00 46.81 105 LEU A O 1
ATOM 868 N N . VAL A 1 106 ? 16.407 34.429 -19.691 1.00 52.28 106 VAL A N 1
ATOM 869 C CA . VAL A 1 106 ? 15.514 35.069 -18.722 1.00 52.28 106 VAL A CA 1
ATOM 870 C C . VAL A 1 106 ? 14.031 34.782 -19.009 1.00 52.28 106 VAL A C 1
ATOM 872 O O . VAL A 1 106 ? 13.605 34.862 -20.159 1.00 52.28 106 VAL A O 1
ATOM 875 N N . GLN A 1 107 ? 13.222 34.556 -17.968 1.00 50.53 107 GLN A N 1
ATOM 876 C CA . GLN A 1 107 ? 11.795 34.868 -18.047 1.00 50.53 107 GLN A CA 1
ATOM 877 C C . GLN A 1 107 ? 11.490 36.020 -17.096 1.00 50.53 107 GLN A C 1
ATOM 879 O O . GLN A 1 107 ? 11.699 35.953 -15.885 1.00 50.53 107 GLN A O 1
ATOM 884 N N . VAL A 1 108 ? 11.097 37.113 -17.736 1.00 44.72 108 VAL A N 1
ATOM 885 C CA . VAL A 1 108 ? 10.784 38.421 -17.180 1.00 44.72 108 VAL A CA 1
ATOM 886 C C . VAL A 1 108 ? 9.503 38.319 -16.349 1.00 44.72 108 VAL A C 1
ATOM 888 O O . VAL A 1 108 ? 8.640 37.489 -16.632 1.00 44.72 108 VAL A O 1
ATOM 891 N N . ARG A 1 109 ? 9.452 39.132 -15.295 1.00 48.81 109 ARG A N 1
ATOM 892 C CA . ARG A 1 109 ? 8.353 39.241 -14.334 1.00 48.81 109 ARG A CA 1
ATOM 893 C C . ARG A 1 109 ? 7.036 39.666 -14.976 1.00 48.81 109 ARG A C 1
ATOM 895 O O . ARG A 1 109 ? 7.100 40.461 -15.940 1.00 48.81 109 ARG A O 1
#

Foldseek 3Di:
DDPPDDQLQRVQQVLCVVVVWDRWDDDLQWIDTHPDIGGHDLVLDPPVVSVVSVVVDPDPCVVVVVSSRSVSCLCVQLPDVPSHDHPDCPVVPPPPPPPPPDDDDDDDD

Secondary structure (DSSP, 8-state):
---TT--HHHHHHHHHHHTTPPPPEE-SSEEEETTEEEE--GGGS-HHHHHHHHTT---TTHHHHHHHHHHHHHHTGGGSTTT-----GGGS-------TT--------

InterPro domains:
  IPR037721 Ferlin family [PTHR12546] (1-107)
  IPR055072 Ferlin, dsRNA-binding domain-like domain [PF22901] (1-79)

Sequence (109 aa):
TWRDAFKPTQILDSLCKKNSLPAADYRREEVKVDNKIFKVPPEAFPEEAAVRNKRQVADENWSVDDEHKALYVLQHWEEMPGYGYKLVPEHVEIRSLYNPESPGLVQVR

Organism: NCBI:txid1463675